Protein AF-A0A7V4IE85-F1 (afdb_monomer)

Mean predicted aligned error: 21.9 Å

Solvent-accessible surface area (backbone atoms only — not comparable to full-atom values): 10083 Å² total; per-residue (Å²): 145,79,90,75,78,75,73,77,59,69,63,62,55,51,50,54,53,49,53,52,51,50,54,53,49,52,55,5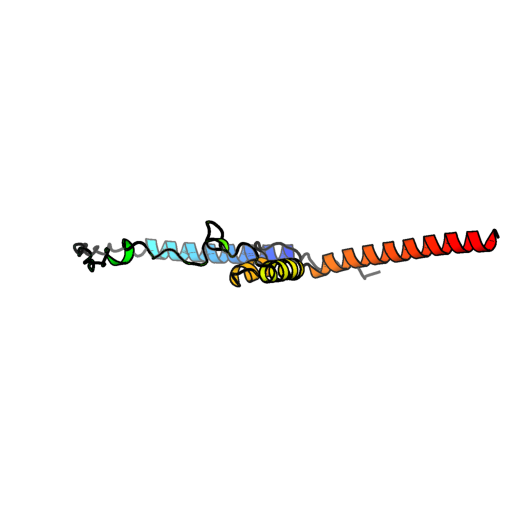0,50,54,53,51,50,54,53,54,74,75,60,74,78,90,77,86,80,82,80,87,79,84,85,79,78,86,86,81,81,90,73,80,61,67,75,72,67,54,78,76,77,84,62,94,58,58,92,49,36,44,101,85,70,46,59,73,80,50,63,70,57,52,54,47,53,55,51,42,66,76,67,49,87,79,69,94,42,72,66,60,50,48,40,62,73,67,44,78,65,96,80,74,74,71,66,71,58,60,55,48,52,54,48,51,52,50,51,50,52,54,54,51,52,49,53,52,51,50,50,52,49,51,51,51,66,70,75,105

Sequence (156 aa):
MAWFKKKADPIAERARALDAEIAALESRIRRYETQLETGHPALPRPAPRPPVAPVFEPVDTDRILATPAPDKNAGHFNEFGDRKYDLPALLRRGRDLLRGPTSSNPKLVSYLAAGGIQGMEPLRRERRIARNRFLALVVLLFLALLGLLAVFLRGH

Radius of gyration: 35.23 Å; Cα contacts (8 Å, |Δi|>4): 15; chains: 1; bounding box: 60×70×96 Å

pLDDT: mean 74.25, std 15.1, range [42.5, 97.69]

Secondary structure (DSSP, 8-state):
-----PPP-HHHHHHHHHHHHHHHHHHHHHHHHHHHHT--PPPPPPPPPPPPPPPPPPP--HHHHSPPP--TTGGGB-TTS-BS--HHHHHHHHHHHHH----S-HHHHHHHHS-SSTT---THHHHHHHHHHHHHHHHHHHHHHHHHHHHHHHH-

Structure (mmCIF, N/CA/C/O backbone):
data_AF-A0A7V4IE85-F1
#
_entry.id   AF-A0A7V4IE85-F1
#
loop_
_atom_site.group_PDB
_atom_site.id
_atom_site.type_symbol
_atom_site.label_atom_id
_atom_site.label_alt_id
_atom_site.label_comp_id
_atom_site.label_asym_id
_atom_site.label_entity_id
_atom_site.label_seq_id
_atom_site.pdbx_PDB_ins_code
_atom_site.Cartn_x
_atom_site.Cartn_y
_atom_site.Cartn_z
_atom_site.occupancy
_atom_site.B_iso_or_equiv
_atom_site.auth_seq_id
_atom_site.auth_comp_id
_atom_site.auth_asym_id
_atom_site.auth_atom_id
_atom_site.pdbx_PDB_model_num
ATOM 1 N N . MET A 1 1 ? 18.995 29.761 -14.790 1.00 42.50 1 MET A N 1
ATOM 2 C CA . MET A 1 1 ? 19.443 28.798 -13.755 1.00 42.50 1 MET A CA 1
ATOM 3 C C . MET A 1 1 ? 18.680 29.030 -12.443 1.00 42.50 1 MET A C 1
ATOM 5 O O . MET A 1 1 ? 19.245 29.551 -11.496 1.00 42.50 1 MET A O 1
ATOM 9 N N . ALA A 1 2 ? 17.383 28.710 -12.373 1.00 53.56 2 ALA A N 1
ATOM 10 C CA . ALA A 1 2 ? 16.596 28.900 -11.139 1.00 53.56 2 ALA A CA 1
ATOM 11 C C . ALA A 1 2 ? 15.447 27.883 -10.993 1.00 53.56 2 ALA A C 1
ATOM 13 O O . ALA A 1 2 ? 14.419 28.183 -10.396 1.00 53.56 2 ALA A O 1
ATOM 14 N N . TRP A 1 3 ? 15.601 26.672 -11.543 1.00 57.53 3 TRP A N 1
ATOM 15 C CA . TRP A 1 3 ? 14.516 25.681 -11.578 1.00 57.53 3 TRP A CA 1
ATOM 16 C C . TRP A 1 3 ? 14.511 24.682 -10.405 1.00 57.53 3 TRP A C 1
ATOM 18 O O . TRP A 1 3 ? 13.661 23.801 -10.355 1.00 57.53 3 TRP A O 1
ATOM 28 N N . PHE A 1 4 ? 15.427 24.828 -9.439 1.00 57.97 4 PHE A N 1
ATOM 29 C CA . PHE A 1 4 ? 15.631 23.872 -8.339 1.00 57.97 4 PHE A CA 1
ATOM 30 C C . PHE A 1 4 ? 15.609 24.518 -6.945 1.00 57.97 4 PHE A C 1
ATOM 32 O O . PHE A 1 4 ? 16.434 24.203 -6.090 1.00 57.97 4 PHE A O 1
ATOM 39 N N . LYS A 1 5 ? 14.644 25.398 -6.655 1.00 58.31 5 LYS A N 1
ATOM 40 C CA . LYS A 1 5 ? 14.321 25.677 -5.247 1.00 58.31 5 LYS A CA 1
ATOM 41 C C . LYS A 1 5 ? 13.502 24.496 -4.716 1.00 58.31 5 LYS A C 1
ATOM 43 O O . LYS A 1 5 ? 12.307 24.399 -4.988 1.00 58.31 5 LYS A O 1
ATOM 48 N N . LYS A 1 6 ? 14.164 23.555 -4.026 1.00 58.00 6 LYS A N 1
ATOM 49 C CA . LYS A 1 6 ? 13.493 22.506 -3.241 1.00 58.00 6 LYS A CA 1
ATOM 50 C C . LYS A 1 6 ? 12.482 23.196 -2.321 1.00 58.00 6 LYS A C 1
ATOM 52 O O . LYS A 1 6 ? 12.848 24.108 -1.584 1.00 58.00 6 LYS A O 1
ATOM 57 N N . LYS A 1 7 ? 11.211 22.801 -2.411 1.00 60.44 7 LYS A N 1
ATOM 58 C CA . LYS A 1 7 ? 10.190 23.205 -1.437 1.00 60.44 7 LYS A CA 1
ATOM 59 C C . LYS A 1 7 ? 10.695 22.767 -0.058 1.00 60.44 7 LYS A C 1
ATOM 61 O O . LYS A 1 7 ? 11.219 21.659 0.032 1.00 60.44 7 LYS A O 1
ATOM 66 N N . ALA A 1 8 ? 10.605 23.641 0.947 1.00 64.31 8 ALA A N 1
ATOM 67 C CA . ALA A 1 8 ? 10.997 23.322 2.319 1.00 64.31 8 ALA A CA 1
ATOM 68 C C . ALA A 1 8 ? 10.381 21.977 2.728 1.00 64.31 8 ALA A C 1
ATOM 70 O O . ALA A 1 8 ? 9.231 21.706 2.373 1.00 64.31 8 ALA A O 1
ATOM 71 N N . ASP A 1 9 ? 11.167 21.120 3.383 1.00 72.44 9 ASP A N 1
ATOM 72 C CA . ASP A 1 9 ? 10.768 19.739 3.638 1.00 72.44 9 ASP A CA 1
ATOM 73 C C . ASP A 1 9 ? 9.452 19.717 4.438 1.00 72.44 9 ASP A C 1
ATOM 75 O O . ASP A 1 9 ? 9.430 20.151 5.593 1.00 72.44 9 ASP A O 1
ATOM 79 N N . PRO A 1 10 ? 8.343 19.209 3.864 1.00 78.25 10 PRO A N 1
ATOM 80 C CA . PRO A 1 10 ? 7.016 19.286 4.486 1.00 78.25 10 PRO A CA 1
ATOM 81 C C . PRO A 1 10 ? 6.943 18.510 5.812 1.00 78.25 10 PRO A C 1
ATOM 83 O O . PRO A 1 10 ? 6.076 18.758 6.646 1.00 78.25 10 PRO A O 1
ATOM 86 N N . ILE A 1 11 ? 7.880 17.582 6.023 1.00 76.00 11 ILE A N 1
ATOM 87 C CA . ILE A 1 11 ? 8.042 16.821 7.264 1.00 76.00 11 ILE A CA 1
ATOM 88 C C . ILE A 1 11 ? 8.553 17.726 8.390 1.00 76.00 11 ILE A C 1
ATOM 90 O O . ILE A 1 11 ? 8.039 17.659 9.502 1.00 76.00 11 ILE A O 1
ATOM 94 N N . ALA A 1 12 ? 9.523 18.599 8.104 1.00 80.81 12 ALA A N 1
ATOM 95 C CA . ALA A 1 12 ? 10.089 19.500 9.102 1.00 80.81 12 ALA A CA 1
ATOM 96 C C . ALA A 1 12 ? 9.062 20.545 9.564 1.00 80.81 12 ALA A C 1
ATOM 98 O O . ALA A 1 12 ? 9.004 20.882 10.743 1.00 80.81 12 ALA A O 1
ATOM 99 N N . GLU A 1 13 ? 8.215 21.028 8.652 1.00 81.25 13 GLU A N 1
ATOM 100 C CA . GLU A 1 13 ? 7.111 21.932 8.986 1.00 81.25 13 GLU A CA 1
ATOM 101 C C . GLU A 1 13 ? 6.050 21.236 9.852 1.00 81.25 13 GLU A C 1
ATOM 103 O O . GLU A 1 13 ? 5.608 21.790 10.859 1.00 81.25 13 GLU A O 1
ATOM 108 N N . ARG A 1 14 ? 5.697 19.985 9.523 1.00 81.50 14 ARG A N 1
ATOM 109 C CA . ARG A 1 14 ? 4.746 19.202 10.320 1.00 81.50 14 ARG A CA 1
ATOM 110 C C . ARG A 1 14 ? 5.286 18.848 11.706 1.00 81.50 14 ARG A C 1
ATOM 112 O O . ARG A 1 14 ? 4.512 18.886 12.656 1.00 81.50 14 ARG A O 1
ATOM 119 N N . ALA A 1 15 ? 6.577 18.537 11.823 1.00 90.56 15 ALA A N 1
ATOM 120 C CA . ALA A 1 15 ? 7.227 18.297 13.110 1.00 90.56 15 ALA A CA 1
ATOM 121 C C . ALA A 1 15 ? 7.110 19.533 14.015 1.00 90.56 15 ALA A C 1
ATOM 123 O O . ALA A 1 15 ? 6.586 19.435 15.117 1.00 90.56 15 ALA A O 1
ATOM 124 N N . ARG A 1 16 ? 7.439 20.720 13.486 1.00 88.62 16 ARG A N 1
ATOM 125 C CA . ARG A 1 16 ? 7.297 21.989 14.221 1.00 88.62 16 ARG A CA 1
ATOM 126 C C . ARG A 1 16 ? 5.861 22.276 14.657 1.00 88.62 16 ARG A C 1
ATOM 128 O O . ARG A 1 16 ? 5.648 22.796 15.747 1.00 88.62 16 ARG A O 1
ATOM 135 N N . ALA A 1 17 ? 4.879 21.962 13.812 1.00 91.94 17 ALA A N 1
ATOM 136 C CA . ALA A 1 17 ? 3.469 22.136 14.156 1.00 91.94 17 ALA A CA 1
ATOM 137 C C . ALA A 1 17 ? 3.040 21.216 15.314 1.00 91.94 17 ALA A C 1
ATOM 139 O O . ALA A 1 17 ? 2.321 21.657 16.206 1.00 91.94 17 ALA A O 1
ATOM 140 N N . LEU A 1 18 ? 3.507 19.964 15.316 1.00 93.88 18 LEU A N 1
ATOM 141 C CA . LEU A 1 18 ? 3.229 19.006 16.389 1.00 93.88 18 LEU A CA 1
ATOM 142 C C . LEU A 1 18 ? 3.913 19.404 17.699 1.00 93.88 18 LEU A C 1
ATOM 144 O O . LEU A 1 18 ? 3.278 19.346 18.746 1.00 93.88 18 LEU A O 1
ATOM 148 N N . ASP A 1 19 ? 5.158 19.877 17.647 1.00 94.75 19 ASP A N 1
ATOM 149 C CA . ASP A 1 19 ? 5.868 20.365 18.835 1.00 94.7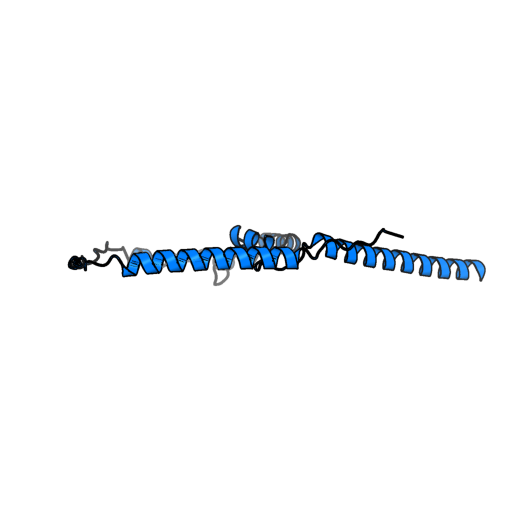5 19 ASP A CA 1
ATOM 150 C C . ASP A 1 19 ? 5.132 21.553 19.482 1.00 94.75 19 ASP A C 1
ATOM 152 O O . ASP A 1 19 ? 5.005 21.630 20.705 1.00 94.75 19 ASP A O 1
ATOM 156 N N . ALA A 1 20 ? 4.577 22.456 18.665 1.00 95.56 20 ALA A N 1
ATOM 157 C CA . ALA A 1 20 ? 3.756 23.563 19.151 1.00 95.56 20 ALA A CA 1
ATOM 158 C C . ALA A 1 20 ? 2.442 23.084 19.798 1.00 95.56 20 ALA A C 1
ATOM 160 O O . ALA A 1 20 ? 2.011 23.644 20.809 1.00 95.56 20 ALA A O 1
ATOM 161 N N . GLU A 1 21 ? 1.813 22.046 19.243 1.00 94.81 21 GLU A N 1
ATOM 162 C CA . GLU A 1 21 ? 0.597 21.443 19.799 1.00 94.81 21 GLU A CA 1
ATOM 163 C C . GLU A 1 21 ? 0.873 20.735 21.134 1.00 94.81 21 GLU A C 1
ATOM 165 O O . GLU A 1 21 ? 0.118 20.916 22.091 1.00 94.81 21 GLU A O 1
ATOM 170 N N . ILE A 1 22 ? 1.991 20.008 21.235 1.00 96.69 22 ILE A N 1
ATOM 171 C CA . ILE A 1 22 ? 2.451 19.379 22.480 1.00 96.69 22 ILE A CA 1
ATOM 172 C C . ILE A 1 22 ? 2.665 20.446 23.557 1.00 96.69 22 ILE A C 1
ATOM 174 O O . ILE A 1 22 ? 2.091 20.341 24.640 1.00 96.69 22 ILE A O 1
ATOM 178 N N . ALA A 1 23 ? 3.399 21.517 23.247 1.00 97.00 23 ALA A N 1
ATOM 179 C CA . ALA A 1 23 ? 3.644 22.602 24.197 1.00 97.00 23 ALA A CA 1
ATOM 180 C C . ALA A 1 23 ? 2.339 23.278 24.665 1.00 97.00 23 ALA A C 1
ATOM 182 O O . ALA A 1 23 ? 2.171 23.601 25.847 1.00 97.00 23 ALA A O 1
ATOM 183 N N . ALA A 1 24 ? 1.376 23.462 23.756 1.00 96.88 24 ALA A N 1
ATOM 184 C CA . ALA A 1 24 ? 0.065 24.000 24.098 1.00 96.88 24 ALA A CA 1
ATOM 185 C C . ALA A 1 24 ? -0.708 23.063 25.044 1.00 96.88 24 ALA A C 1
ATOM 187 O O . ALA A 1 24 ? -1.277 23.528 26.037 1.00 96.88 24 ALA A O 1
ATOM 188 N N . LEU A 1 25 ? -0.700 21.753 24.780 1.00 97.31 25 LEU A N 1
ATOM 189 C CA . LEU A 1 25 ? -1.347 20.752 25.631 1.00 97.31 25 LEU A CA 1
ATOM 190 C C . LEU A 1 25 ? -0.701 20.669 27.016 1.00 97.31 25 LEU A C 1
ATOM 192 O O . LEU A 1 25 ? -1.420 20.680 28.014 1.00 97.31 25 LEU A O 1
ATOM 196 N N . GLU A 1 26 ? 0.628 20.681 27.100 1.00 97.00 26 GLU A N 1
ATOM 197 C CA . GLU A 1 26 ? 1.353 20.698 28.374 1.00 97.00 26 GLU A CA 1
ATOM 198 C C . GLU A 1 26 ? 0.994 21.924 29.217 1.00 97.00 26 GLU A C 1
ATOM 200 O O . GLU A 1 26 ? 0.725 21.809 30.415 1.00 97.00 26 GLU A O 1
ATOM 205 N N . SER A 1 27 ? 0.904 23.104 28.592 1.00 96.00 27 SER A N 1
ATOM 206 C CA . SER A 1 27 ? 0.485 24.321 29.294 1.00 96.00 27 SER A CA 1
ATOM 207 C C . SER A 1 27 ? -0.938 24.207 29.853 1.00 96.00 27 SER A C 1
ATOM 209 O O . SER A 1 27 ? -1.238 24.720 30.933 1.00 96.00 27 SER A O 1
ATOM 211 N N . ARG A 1 28 ? -1.821 23.502 29.137 1.00 95.50 28 ARG A N 1
ATOM 212 C CA . ARG A 1 28 ? -3.211 23.292 29.538 1.00 95.50 28 ARG A CA 1
ATOM 213 C C . ARG A 1 28 ? -3.315 22.299 30.692 1.00 95.50 28 ARG A C 1
ATOM 215 O O . ARG A 1 28 ? -4.077 22.550 31.620 1.00 95.50 28 ARG A O 1
ATOM 222 N N . ILE A 1 29 ? -2.524 21.227 30.659 1.00 95.88 29 ILE A N 1
ATOM 223 C CA . ILE A 1 29 ? -2.425 20.254 31.754 1.00 95.88 29 ILE A CA 1
ATOM 224 C C . ILE A 1 29 ? -1.975 20.957 33.032 1.00 95.88 29 ILE A C 1
ATOM 226 O O . ILE A 1 29 ? -2.672 20.861 34.036 1.00 95.88 29 ILE A O 1
ATOM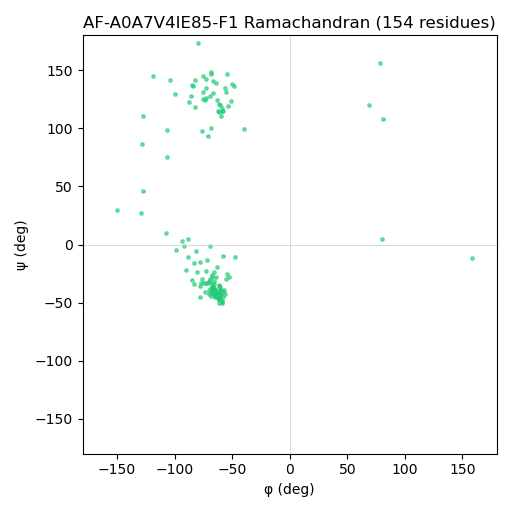 230 N N . ARG A 1 30 ? -0.902 21.758 32.974 1.00 94.75 30 ARG A N 1
ATOM 231 C CA . ARG A 1 30 ? -0.415 22.512 34.143 1.00 94.75 30 ARG A CA 1
ATOM 232 C C . ARG A 1 30 ? -1.482 23.430 34.738 1.00 94.75 30 ARG A C 1
ATOM 234 O O . ARG A 1 30 ? -1.601 23.534 35.953 1.00 94.75 30 ARG A O 1
ATOM 241 N N . ARG A 1 31 ? -2.297 24.075 33.896 1.00 92.56 31 ARG A N 1
ATOM 242 C CA . ARG A 1 31 ? -3.425 24.895 34.370 1.00 92.56 31 ARG A CA 1
ATOM 243 C C . ARG A 1 31 ? -4.478 24.053 35.091 1.00 92.56 31 ARG A C 1
ATOM 245 O O . ARG A 1 31 ? -4.957 24.465 36.142 1.00 92.56 31 ARG A O 1
ATOM 252 N N . TYR A 1 32 ? -4.831 22.885 34.559 1.00 92.50 32 TYR A N 1
ATOM 253 C CA . TYR A 1 32 ? -5.786 21.995 35.224 1.00 92.50 32 TYR A CA 1
ATOM 254 C C . TYR A 1 32 ? -5.234 21.432 36.534 1.00 92.50 32 TYR A C 1
ATOM 256 O O . TYR A 1 32 ? -5.966 21.360 37.513 1.00 92.50 32 TYR A O 1
ATOM 264 N N . GLU A 1 33 ? -3.946 21.111 36.581 1.00 90.44 33 GLU A N 1
ATOM 265 C CA . GLU A 1 33 ? -3.264 20.661 37.793 1.00 90.44 33 GLU A CA 1
ATOM 266 C C . GLU A 1 33 ? -3.308 21.739 38.885 1.00 90.44 33 GLU A C 1
ATOM 268 O O . GLU A 1 33 ? -3.792 21.475 39.982 1.00 90.44 33 GLU A O 1
ATOM 273 N N . THR A 1 34 ? -2.982 22.994 38.551 1.00 87.50 34 THR A N 1
ATOM 274 C CA . THR A 1 34 ? -3.108 24.116 39.503 1.00 87.50 34 THR A CA 1
ATOM 275 C C . THR A 1 34 ? -4.549 24.320 39.985 1.00 87.50 34 THR A C 1
ATOM 277 O O . THR A 1 34 ? -4.780 24.614 41.154 1.00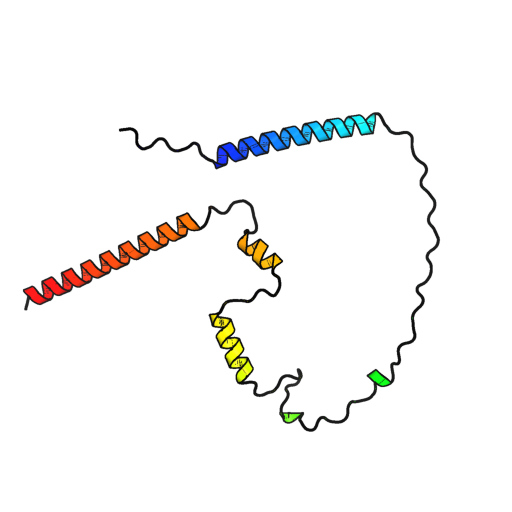 87.50 34 THR A O 1
ATOM 280 N N . GLN A 1 35 ? -5.550 24.115 39.120 1.00 82.19 35 GLN A N 1
ATOM 281 C CA . GLN A 1 35 ? -6.963 24.209 39.509 1.00 82.19 35 GLN A CA 1
ATOM 282 C C . GLN A 1 35 ? -7.378 23.082 40.462 1.00 82.19 35 GLN A C 1
ATOM 284 O O . GLN A 1 35 ? -8.153 23.323 41.385 1.00 82.19 35 GLN A O 1
ATOM 289 N N . LEU A 1 36 ? -6.851 21.872 40.263 1.00 81.31 36 LEU A N 1
ATOM 290 C CA . LEU A 1 36 ? -7.098 20.727 41.137 1.00 81.31 36 LEU A CA 1
ATOM 291 C C . LEU A 1 36 ? -6.423 20.901 42.503 1.00 81.31 36 LEU A C 1
ATOM 293 O O . LEU A 1 36 ? -7.040 20.594 43.523 1.00 81.31 36 LEU A O 1
ATOM 297 N N . GLU A 1 37 ? -5.206 21.444 42.546 1.00 74.50 37 GLU A N 1
ATOM 298 C CA . GLU A 1 37 ? -4.505 21.729 43.806 1.00 74.50 37 GLU A CA 1
ATOM 299 C C . GLU A 1 37 ? -5.209 22.811 44.636 1.00 74.50 37 GLU A C 1
ATOM 301 O O . GLU A 1 37 ? -5.263 22.717 45.860 1.00 74.50 37 GLU A O 1
ATOM 306 N N . THR A 1 38 ? -5.830 23.800 43.985 1.00 68.31 38 THR A N 1
ATOM 307 C CA . THR A 1 38 ? -6.540 24.884 44.688 1.00 68.31 38 THR A CA 1
ATOM 308 C C . THR A 1 38 ? -7.961 24.485 45.144 1.00 68.31 38 THR A C 1
ATOM 310 O O . THR A 1 38 ? -8.628 25.265 45.820 1.00 68.31 38 THR A O 1
ATOM 313 N N . GLY A 1 39 ? -8.458 23.294 44.774 1.00 60.00 39 GLY A N 1
ATOM 314 C CA . GLY A 1 39 ? -9.897 22.990 44.736 1.00 60.00 39 GLY A CA 1
ATOM 315 C C . GLY A 1 39 ? -10.394 21.725 45.448 1.00 60.00 39 GLY A C 1
ATOM 316 O O . GLY A 1 39 ? -11.424 21.201 45.031 1.00 60.00 39 GLY A O 1
ATOM 317 N N . HIS A 1 40 ? -9.737 21.218 46.498 1.00 54.69 40 HIS A N 1
ATOM 318 C CA . HIS A 1 40 ? -10.237 20.047 47.247 1.00 54.69 40 HIS A CA 1
ATOM 319 C C . HIS A 1 40 ? -10.810 20.387 48.640 1.00 54.69 40 HIS A C 1
ATOM 321 O O . HIS A 1 40 ? -10.067 20.410 49.620 1.00 54.69 40 HIS A O 1
ATOM 327 N N . PRO A 1 41 ? -12.142 20.507 48.801 1.00 54.75 41 PRO A N 1
ATOM 328 C CA . PRO A 1 41 ? -12.833 19.972 49.964 1.00 54.75 41 PRO A CA 1
ATOM 329 C C . PRO A 1 41 ? -13.166 18.492 49.698 1.00 54.75 41 PRO A C 1
ATOM 331 O O . PRO A 1 41 ? -13.737 18.140 48.666 1.00 54.75 41 PRO A O 1
ATOM 334 N N . ALA A 1 42 ? -12.789 17.599 50.613 1.00 55.69 42 ALA A N 1
ATOM 335 C CA . ALA A 1 42 ? -13.074 16.169 50.513 1.00 55.69 42 ALA A CA 1
ATOM 336 C C . ALA A 1 42 ? -14.594 15.906 50.429 1.00 55.69 42 ALA A C 1
ATOM 338 O O . ALA A 1 42 ? -15.332 16.211 51.365 1.00 55.69 42 ALA A O 1
ATOM 339 N N . LEU A 1 43 ? -15.069 15.325 49.321 1.00 61.47 43 LEU A N 1
ATOM 340 C CA . LEU A 1 43 ? -16.465 14.894 49.176 1.00 61.47 43 LEU A CA 1
ATOM 341 C C . LEU A 1 43 ? -16.668 13.487 49.778 1.00 61.47 43 LEU A C 1
ATOM 343 O O . LEU A 1 43 ? -15.844 12.598 49.541 1.00 61.47 43 LEU A O 1
ATOM 347 N N . PRO A 1 44 ? -17.764 13.241 50.522 1.00 57.53 44 PRO A N 1
ATOM 348 C CA . PRO A 1 44 ? -18.045 11.941 51.122 1.00 57.53 44 PRO A CA 1
ATOM 349 C C . PRO A 1 44 ? -18.533 10.927 50.074 1.00 57.53 44 PRO A C 1
ATOM 351 O O . PRO A 1 44 ? -19.439 11.188 49.282 1.00 57.53 44 PRO A O 1
ATOM 354 N N . ARG A 1 45 ? -17.927 9.737 50.089 1.00 63.16 45 ARG A N 1
ATOM 355 C CA . ARG A 1 45 ? -18.232 8.596 49.215 1.00 63.16 45 ARG A CA 1
ATOM 356 C C . ARG A 1 45 ? -19.573 7.948 49.617 1.00 63.16 45 ARG A C 1
ATOM 358 O O . ARG A 1 45 ? -19.704 7.559 50.776 1.00 63.16 45 ARG A O 1
ATOM 365 N N . PRO A 1 46 ? -20.553 7.776 48.709 1.00 61.66 46 PRO A N 1
ATOM 366 C CA . PRO A 1 46 ? -21.792 7.069 49.032 1.00 61.66 46 PRO A CA 1
ATOM 367 C C . PRO A 1 46 ? -21.559 5.552 49.164 1.00 61.66 46 PRO A C 1
ATOM 369 O O . PRO A 1 46 ? -20.763 4.963 48.430 1.00 61.66 46 PRO A O 1
ATOM 372 N N . ALA A 1 47 ? -22.250 4.931 50.126 1.00 66.94 47 ALA A N 1
ATOM 373 C CA . ALA A 1 47 ? -22.109 3.523 50.500 1.00 66.94 47 ALA A CA 1
ATOM 374 C C . ALA A 1 47 ? -22.615 2.541 49.410 1.00 66.94 47 ALA A C 1
ATOM 376 O O . ALA A 1 47 ? -23.563 2.860 48.685 1.00 66.94 47 ALA A O 1
ATOM 377 N N . PRO A 1 48 ? -22.015 1.339 49.288 1.00 61.66 48 PRO A N 1
ATOM 378 C CA . PRO A 1 48 ? -22.372 0.346 48.271 1.00 61.66 48 PRO A CA 1
ATOM 379 C C . PRO A 1 48 ? -23.725 -0.332 48.560 1.00 61.66 48 PRO A C 1
ATOM 381 O O . PRO A 1 48 ? -23.989 -0.757 49.683 1.00 61.66 48 PRO A O 1
ATOM 384 N N . ARG A 1 49 ? -24.581 -0.462 47.535 1.00 66.31 49 ARG A N 1
ATOM 385 C CA . ARG A 1 49 ? -25.829 -1.252 47.597 1.00 66.31 49 ARG A CA 1
ATOM 386 C C . ARG A 1 49 ? -25.518 -2.760 47.536 1.00 66.31 49 ARG A C 1
ATOM 388 O O . ARG A 1 49 ? -24.590 -3.135 46.818 1.00 66.31 49 ARG A O 1
ATOM 395 N N . PRO A 1 50 ? -26.280 -3.623 48.237 1.00 72.44 50 PRO A N 1
ATOM 396 C CA . PRO A 1 50 ? -26.062 -5.069 48.222 1.00 72.44 50 PRO A CA 1
ATOM 397 C C . PRO A 1 50 ? -26.391 -5.697 46.849 1.00 72.44 50 PRO A C 1
ATOM 399 O O . PRO A 1 50 ? -27.296 -5.214 46.161 1.00 72.44 50 PRO A O 1
ATOM 402 N N . PRO A 1 51 ? -25.674 -6.760 46.437 1.00 68.56 51 PRO A N 1
ATOM 403 C CA . PRO A 1 51 ? -25.855 -7.405 45.139 1.00 68.56 51 PRO A CA 1
ATOM 404 C C . PRO A 1 51 ? -27.146 -8.236 45.100 1.00 68.56 51 PRO A C 1
ATOM 406 O O . PRO A 1 51 ? -27.353 -9.127 45.921 1.00 68.56 51 PRO A O 1
ATOM 409 N N . VAL A 1 52 ? -28.009 -7.956 44.123 1.00 73.38 52 VAL A N 1
ATOM 410 C CA . VAL A 1 52 ? -29.179 -8.786 43.802 1.00 73.38 52 VAL A CA 1
ATOM 411 C C . VAL A 1 52 ? -28.686 -10.033 43.065 1.00 73.38 52 VAL A C 1
ATOM 413 O O . VAL A 1 52 ? -27.971 -9.916 42.070 1.00 73.38 52 VAL A O 1
ATOM 416 N N . ALA A 1 53 ? -29.031 -11.222 43.563 1.00 72.62 53 ALA A N 1
ATOM 417 C CA . ALA A 1 53 ? -28.660 -12.481 42.923 1.00 72.62 53 ALA A CA 1
ATOM 418 C C . ALA A 1 53 ? -29.379 -12.641 41.565 1.00 72.62 53 ALA A C 1
ATOM 420 O O . ALA A 1 53 ? -30.557 -12.285 41.458 1.00 72.62 53 ALA A O 1
ATOM 421 N N . PRO A 1 54 ? -28.703 -13.165 40.527 1.00 71.50 54 PRO A N 1
ATOM 422 C CA . PRO A 1 54 ? -29.317 -13.389 39.224 1.00 71.50 54 PRO A CA 1
ATOM 423 C C . PRO A 1 54 ? -30.395 -14.479 39.305 1.00 71.50 54 PRO A C 1
ATOM 425 O O . PRO A 1 54 ? -30.162 -15.565 39.833 1.00 71.50 54 PRO A O 1
ATOM 428 N N . VAL A 1 55 ? -31.575 -14.176 38.761 1.00 76.38 55 VAL A N 1
ATOM 429 C CA . VAL A 1 55 ? -32.675 -15.128 38.558 1.00 76.38 55 VAL A CA 1
ATOM 430 C C . VAL A 1 55 ? -32.466 -15.794 37.198 1.00 76.38 55 VAL A C 1
ATOM 432 O O . VAL A 1 55 ? -32.371 -15.091 36.193 1.00 76.38 55 VAL A O 1
ATOM 435 N N . PHE A 1 56 ? -32.378 -17.124 37.159 1.00 75.00 56 PHE A N 1
ATOM 436 C CA . PHE A 1 56 ? -32.267 -17.887 35.912 1.00 75.00 56 PHE A CA 1
ATOM 437 C C . PHE A 1 56 ? -33.599 -18.552 35.552 1.00 75.00 56 PHE A C 1
ATOM 439 O O . PHE A 1 56 ? -34.307 -19.053 36.425 1.00 75.00 56 PHE A O 1
ATOM 446 N N . GLU A 1 57 ? -33.916 -18.559 34.259 1.00 78.94 57 GLU A N 1
ATOM 447 C CA . GLU A 1 57 ? -35.060 -19.259 33.673 1.00 78.94 57 GLU A CA 1
ATOM 448 C C . GLU A 1 57 ? -34.691 -20.734 33.403 1.00 78.94 57 GLU A C 1
ATOM 450 O O . GLU A 1 57 ? -33.581 -20.998 32.924 1.00 78.94 57 GLU A O 1
ATOM 455 N N . PRO A 1 58 ? -35.562 -21.709 33.724 1.00 74.69 58 PRO A N 1
ATOM 456 C CA . PRO A 1 58 ? -35.290 -23.121 33.465 1.00 74.69 58 PRO A CA 1
ATOM 457 C C . PRO A 1 58 ? -35.311 -23.418 31.956 1.00 74.69 58 PRO A C 1
ATOM 459 O O . PRO A 1 58 ? -36.266 -23.085 31.261 1.00 74.69 58 PRO A O 1
ATOM 462 N N . VAL A 1 59 ? -34.252 -24.058 31.450 1.00 73.56 59 VAL A N 1
ATOM 463 C CA . VAL A 1 59 ? -34.109 -24.460 30.039 1.00 73.56 59 VAL A CA 1
ATOM 464 C C . VAL A 1 59 ? -34.455 -25.943 29.889 1.00 73.56 59 VAL A C 1
ATOM 466 O O . VAL A 1 59 ? -33.889 -26.771 30.599 1.00 73.56 59 VAL A O 1
ATOM 469 N N . ASP A 1 60 ? -35.329 -26.289 28.937 1.00 74.56 60 ASP A N 1
ATOM 470 C CA . ASP A 1 60 ? -35.688 -27.681 28.621 1.00 74.56 60 ASP A CA 1
ATOM 471 C C . ASP A 1 60 ? -34.515 -28.449 27.987 1.00 74.56 60 ASP A C 1
ATOM 473 O O . ASP A 1 60 ? -34.234 -28.356 26.787 1.00 74.56 60 ASP A O 1
ATOM 477 N N . THR A 1 61 ? -33.835 -29.252 28.804 1.00 74.44 61 THR A N 1
ATOM 478 C CA . THR A 1 61 ? -32.703 -30.102 28.406 1.00 74.44 61 THR A CA 1
ATOM 479 C C . THR A 1 61 ? -33.106 -31.313 27.566 1.00 74.44 61 THR A C 1
ATOM 481 O O . THR A 1 61 ? -32.294 -31.814 26.787 1.00 74.44 61 THR A O 1
ATOM 484 N N . ASP A 1 62 ? -34.360 -31.757 27.652 1.00 75.38 62 ASP A N 1
ATOM 485 C CA . ASP A 1 62 ? -34.824 -32.990 27.000 1.00 75.38 62 ASP A CA 1
ATOM 486 C C . ASP A 1 62 ? -34.841 -32.877 25.472 1.00 75.38 62 ASP A C 1
ATOM 488 O O . ASP A 1 62 ? -34.517 -33.826 24.756 1.00 75.38 62 ASP A O 1
ATOM 492 N N . ARG A 1 63 ? -35.120 -31.678 24.950 1.00 67.75 63 ARG A N 1
ATOM 493 C CA . ARG A 1 63 ? -35.063 -31.396 23.509 1.00 67.75 63 ARG A CA 1
ATOM 494 C C . ARG A 1 63 ? -33.637 -31.453 22.954 1.00 67.75 63 ARG A C 1
ATOM 496 O O . ARG A 1 63 ? -33.461 -31.731 21.773 1.00 67.75 63 ARG A O 1
ATOM 503 N N . ILE A 1 64 ? -32.638 -31.167 23.786 1.00 64.69 64 ILE A N 1
ATOM 504 C CA . ILE A 1 64 ? -31.222 -31.144 23.394 1.00 64.69 64 ILE A CA 1
ATOM 505 C C . ILE A 1 64 ? -30.640 -32.564 23.424 1.00 64.69 64 ILE A C 1
ATOM 507 O O . ILE A 1 64 ? -29.801 -32.905 22.595 1.00 64.69 64 ILE A O 1
ATOM 511 N N . LEU A 1 65 ? -31.103 -33.395 24.361 1.00 72.81 65 LEU A N 1
ATOM 512 C CA . LEU A 1 65 ? -30.650 -34.779 24.531 1.00 72.81 65 LEU A CA 1
ATOM 513 C C . LEU A 1 65 ? -31.352 -35.772 23.592 1.00 72.81 65 LEU A C 1
ATOM 515 O O . LEU A 1 65 ? -30.866 -36.890 23.408 1.00 72.81 65 LEU A O 1
ATOM 519 N N . ALA A 1 66 ? -32.474 -35.380 22.982 1.00 74.25 66 ALA A N 1
ATOM 520 C CA . ALA A 1 66 ? -33.146 -36.187 21.975 1.00 74.25 66 ALA A CA 1
ATOM 521 C C . ALA A 1 66 ? -32.211 -36.442 20.779 1.00 74.25 66 ALA A C 1
ATOM 523 O O . ALA A 1 66 ? -31.886 -35.539 20.008 1.00 74.25 66 ALA A O 1
ATOM 524 N N . THR A 1 67 ? -31.778 -37.697 20.626 1.00 61.56 67 THR A N 1
ATOM 525 C CA . THR A 1 67 ? -30.944 -38.140 19.503 1.00 61.56 67 THR A CA 1
ATOM 526 C C . THR A 1 67 ? -31.710 -37.932 18.190 1.00 61.56 67 THR A C 1
ATOM 528 O O . THR A 1 67 ? -32.798 -38.497 18.037 1.00 61.56 67 THR A O 1
ATOM 531 N N . PRO A 1 68 ? -31.191 -37.135 17.238 1.00 61.97 68 PRO A N 1
ATOM 532 C CA . PRO A 1 68 ? -31.846 -36.951 15.953 1.00 61.97 68 PRO A CA 1
ATOM 533 C C . PRO A 1 68 ? -31.873 -38.278 15.184 1.00 61.97 68 PRO A C 1
ATOM 535 O O . PRO A 1 68 ? -30.908 -39.044 15.197 1.00 61.97 68 PRO A O 1
ATOM 538 N N . ALA A 1 69 ? -33.002 -38.565 14.532 1.00 61.59 69 ALA A N 1
ATOM 539 C CA . ALA A 1 69 ? -33.169 -39.743 13.684 1.00 61.59 69 ALA A CA 1
ATOM 540 C C . ALA A 1 69 ? -32.060 -39.808 12.611 1.00 61.59 69 ALA A C 1
ATOM 542 O O . ALA A 1 69 ? -31.626 -38.757 12.136 1.00 61.59 69 ALA A O 1
ATOM 543 N N . PRO A 1 70 ? -31.599 -41.006 12.199 1.00 59.25 70 PRO A N 1
ATOM 544 C CA . PRO A 1 70 ? -30.519 -41.122 11.228 1.00 59.25 70 PRO A CA 1
ATOM 545 C C . PRO A 1 70 ? -30.927 -40.486 9.895 1.00 59.25 70 PRO A C 1
ATOM 547 O O . PRO A 1 70 ? -31.832 -40.962 9.201 1.00 59.25 70 PRO A O 1
ATOM 550 N N . ASP A 1 71 ? -30.240 -39.401 9.542 1.00 60.44 71 ASP A N 1
ATOM 551 C CA . ASP A 1 71 ? -30.416 -38.706 8.277 1.00 60.44 71 ASP A CA 1
ATOM 552 C C . ASP A 1 71 ? -30.085 -39.651 7.118 1.00 60.44 71 ASP A C 1
ATOM 554 O O . ASP A 1 71 ? -28.955 -40.116 6.952 1.00 60.44 71 ASP A O 1
ATOM 558 N N . LYS A 1 72 ? -31.073 -39.889 6.247 1.00 60.75 72 LYS A N 1
ATOM 559 C CA . LYS A 1 72 ? -30.960 -40.737 5.042 1.00 60.75 72 LYS A CA 1
ATOM 560 C C . LYS A 1 72 ? -29.860 -40.291 4.063 1.00 60.75 72 LYS A C 1
ATOM 562 O O . LYS A 1 72 ? -29.539 -41.019 3.131 1.00 60.75 72 LYS A O 1
ATOM 567 N N . ASN A 1 73 ? -29.271 -39.116 4.283 1.00 58.84 73 ASN A N 1
ATOM 568 C CA . ASN A 1 73 ? -28.259 -38.501 3.431 1.00 58.84 73 ASN A CA 1
ATOM 569 C C . ASN A 1 73 ? -26.846 -38.520 4.043 1.00 58.84 73 ASN A C 1
ATOM 571 O O . ASN A 1 73 ? -25.955 -37.880 3.487 1.00 58.84 73 ASN A O 1
ATOM 575 N N . ALA A 1 74 ? -26.617 -39.242 5.148 1.00 62.62 74 ALA A N 1
ATOM 576 C CA . ALA A 1 74 ? -25.341 -39.264 5.876 1.00 62.62 74 ALA A CA 1
ATOM 577 C C . ALA A 1 74 ? -24.108 -39.579 4.999 1.00 62.62 74 ALA A C 1
ATOM 579 O O . ALA A 1 74 ? -23.021 -39.082 5.264 1.00 62.62 74 ALA A O 1
ATOM 580 N N . GLY A 1 75 ? -24.265 -40.333 3.903 1.00 65.56 75 GLY A N 1
ATOM 581 C CA . GLY A 1 75 ? -23.166 -40.638 2.973 1.00 65.56 75 GLY A CA 1
ATOM 582 C C . GLY A 1 75 ? -22.700 -39.465 2.094 1.00 65.56 75 GLY A C 1
ATOM 583 O O . GLY A 1 75 ? -21.646 -39.552 1.460 1.00 65.56 75 GLY A O 1
ATOM 584 N N . HIS A 1 76 ? -23.468 -38.374 2.034 1.00 67.25 76 HIS A N 1
ATOM 585 C CA . HIS A 1 76 ? -23.160 -37.194 1.222 1.00 67.25 76 HIS A CA 1
ATOM 586 C C . HIS A 1 76 ? -22.516 -36.059 2.008 1.00 67.25 76 HIS A C 1
ATOM 588 O O . HIS A 1 76 ? -22.122 -35.071 1.390 1.00 67.25 76 HIS A O 1
ATOM 594 N N . PHE A 1 77 ? -22.392 -36.192 3.326 1.00 70.62 77 PHE A N 1
ATOM 595 C CA . PHE A 1 77 ? -21.839 -35.168 4.198 1.00 70.62 77 PHE A CA 1
ATOM 596 C C . PHE A 1 77 ? -20.588 -35.692 4.908 1.00 70.62 77 PHE A C 1
ATOM 598 O O . PHE A 1 77 ? -20.464 -36.882 5.183 1.00 70.62 77 PHE A O 1
A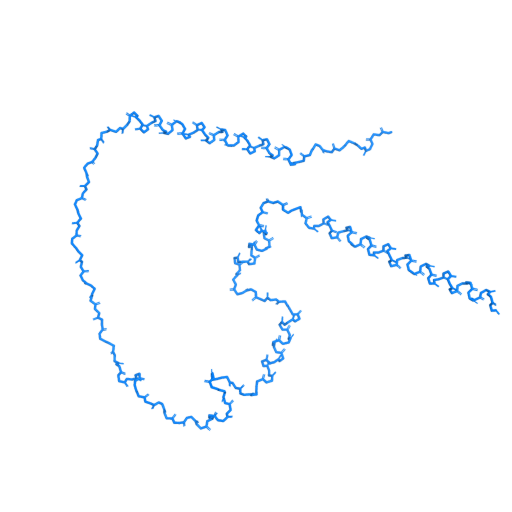TOM 605 N N . ASN A 1 78 ? -19.620 -34.810 5.127 1.00 75.00 78 ASN A N 1
ATOM 606 C CA . ASN A 1 78 ? -18.420 -35.101 5.897 1.00 75.00 78 ASN A CA 1
ATOM 607 C C . ASN A 1 78 ? -18.728 -35.027 7.405 1.00 75.00 78 ASN A C 1
ATOM 609 O O . ASN A 1 78 ? -19.797 -34.560 7.791 1.00 75.00 78 ASN A O 1
ATOM 613 N N . GLU A 1 79 ? -17.775 -35.406 8.260 1.00 72.38 79 GLU A N 1
ATOM 614 C CA . GLU A 1 79 ? -17.909 -35.334 9.731 1.00 72.38 79 GLU A CA 1
ATOM 615 C C . GLU A 1 79 ? -18.279 -33.924 10.243 1.00 72.38 79 GLU A C 1
ATOM 617 O O . GLU A 1 79 ? -18.944 -33.774 11.262 1.00 72.38 79 GLU A O 1
ATOM 622 N N . PHE A 1 80 ? -17.929 -32.884 9.478 1.00 68.69 80 PHE A N 1
ATOM 623 C CA . PHE A 1 80 ? -18.260 -31.482 9.759 1.00 68.69 80 PHE A CA 1
ATOM 624 C C . PHE A 1 80 ? -19.610 -31.007 9.185 1.00 68.69 80 PHE A C 1
ATOM 626 O O . PHE A 1 80 ? -19.916 -29.821 9.259 1.00 68.69 80 PHE A O 1
ATOM 633 N N . GLY A 1 81 ? -20.410 -31.886 8.573 1.00 68.88 81 GLY A N 1
ATOM 634 C CA . GLY A 1 81 ? -21.705 -31.527 7.977 1.00 68.88 81 GLY A CA 1
ATOM 635 C C . GLY A 1 81 ? -21.629 -30.868 6.592 1.00 68.88 81 GLY A C 1
ATOM 636 O O . GLY A 1 81 ? -22.660 -30.491 6.036 1.00 68.88 81 GLY A O 1
ATOM 637 N N . ASP A 1 82 ? -20.437 -30.767 5.997 1.00 71.25 82 ASP A N 1
ATOM 638 C CA . ASP A 1 82 ? -20.239 -30.247 4.639 1.00 71.25 82 ASP A CA 1
ATOM 639 C C . ASP A 1 82 ? -20.501 -31.315 3.574 1.00 71.25 82 ASP A C 1
ATOM 641 O O . ASP A 1 82 ? -20.105 -32.471 3.729 1.00 71.25 82 ASP A O 1
ATOM 645 N N . ARG A 1 83 ? -21.121 -30.937 2.447 1.00 75.94 83 ARG A N 1
ATOM 646 C CA . ARG A 1 83 ? -21.358 -31.869 1.332 1.00 75.94 83 ARG A CA 1
ATOM 647 C C . ARG A 1 83 ? -20.023 -32.358 0.760 1.00 75.94 83 ARG A C 1
ATOM 649 O O . ARG A 1 83 ? -19.216 -31.559 0.295 1.00 75.94 83 ARG A O 1
ATOM 656 N N . LYS A 1 84 ? -19.825 -33.679 0.717 1.00 70.38 84 LYS A N 1
ATOM 657 C CA . LYS A 1 84 ? -18.592 -34.357 0.268 1.00 70.38 84 LYS A CA 1
ATOM 658 C C . LYS A 1 84 ? -18.152 -33.942 -1.143 1.00 70.38 84 LYS A C 1
ATOM 660 O O . LYS A 1 84 ? -16.961 -33.937 -1.438 1.00 70.38 84 LYS A O 1
ATOM 665 N N . TYR A 1 85 ? -19.109 -33.574 -1.997 1.00 72.38 85 TYR A N 1
ATOM 666 C CA . TYR A 1 85 ? -18.867 -33.084 -3.353 1.00 72.38 85 TYR A CA 1
ATOM 667 C C . TYR A 1 85 ? -19.604 -31.760 -3.590 1.00 72.38 85 TYR A C 1
ATOM 669 O O . TYR A 1 85 ? -20.718 -31.743 -4.111 1.00 72.38 85 TYR A O 1
ATOM 677 N N . ASP A 1 86 ? -18.979 -30.640 -3.224 1.00 74.69 86 ASP A N 1
ATOM 678 C CA . ASP A 1 86 ? -19.475 -29.292 -3.530 1.00 74.69 86 ASP A CA 1
ATOM 679 C C . ASP A 1 86 ? -18.628 -28.623 -4.633 1.00 74.69 86 ASP A C 1
ATOM 681 O O . ASP A 1 86 ? -17.776 -27.759 -4.404 1.00 74.69 86 ASP A O 1
ATOM 685 N N . LEU A 1 87 ? -18.845 -29.065 -5.877 1.00 80.75 87 LEU A N 1
ATOM 686 C CA . LEU A 1 87 ? -18.254 -28.457 -7.076 1.00 80.75 87 LEU A CA 1
ATOM 687 C C . LEU A 1 87 ? -18.576 -26.954 -7.226 1.00 80.75 87 LEU A C 1
ATOM 689 O O . LEU A 1 87 ? -17.663 -26.190 -7.559 1.00 80.75 87 LEU A O 1
ATOM 693 N N . PRO A 1 88 ? -19.816 -26.476 -6.985 1.00 80.81 88 PRO A N 1
ATOM 694 C CA . PRO A 1 88 ? -20.084 -25.045 -7.057 1.00 80.81 88 PRO A CA 1
ATOM 695 C C . PRO A 1 88 ? -19.348 -24.244 -5.971 1.00 80.81 88 PRO A C 1
ATOM 697 O O . PRO A 1 88 ? -18.941 -23.115 -6.257 1.00 80.81 88 PRO A O 1
ATOM 700 N N . ALA A 1 89 ? -19.101 -24.795 -4.776 1.00 74.81 89 ALA A N 1
ATOM 701 C CA . ALA A 1 89 ? -18.254 -24.145 -3.772 1.00 74.81 89 ALA A CA 1
ATOM 702 C C . ALA A 1 89 ? -16.786 -24.054 -4.205 1.00 74.81 89 ALA A C 1
ATOM 704 O O . ALA A 1 89 ? -16.167 -23.009 -4.006 1.00 74.81 89 ALA A O 1
ATOM 705 N N . LEU A 1 90 ? -16.235 -25.084 -4.856 1.00 81.31 90 LEU A N 1
ATOM 706 C CA . LEU A 1 90 ? -14.880 -25.030 -5.422 1.00 81.31 90 LEU A CA 1
ATOM 707 C C . LEU A 1 90 ? -14.751 -23.941 -6.492 1.00 81.31 90 LEU A C 1
ATOM 709 O O . LEU A 1 90 ? -13.784 -23.178 -6.487 1.00 81.31 90 LEU A O 1
ATOM 713 N N . LEU A 1 91 ? -15.749 -23.820 -7.371 1.00 83.12 91 LEU A N 1
ATOM 714 C CA . LEU A 1 91 ? -15.773 -22.784 -8.404 1.00 83.12 91 LEU A CA 1
ATOM 715 C C . LEU A 1 91 ? -15.849 -21.376 -7.793 1.00 83.12 91 LEU A C 1
ATOM 717 O O . LEU A 1 91 ? -15.140 -20.468 -8.229 1.00 83.12 91 LEU A O 1
ATOM 721 N N . ARG A 1 92 ? -16.691 -21.192 -6.767 1.00 78.00 92 ARG A N 1
ATOM 722 C CA . ARG A 1 92 ? -16.795 -19.928 -6.022 1.00 78.00 92 ARG A CA 1
ATOM 723 C C . ARG A 1 92 ? -15.469 -19.596 -5.347 1.00 78.00 92 ARG A C 1
ATOM 725 O O . ARG A 1 92 ? -14.920 -18.540 -5.624 1.00 78.00 92 ARG A O 1
ATOM 732 N N . ARG A 1 93 ? -14.879 -20.547 -4.619 1.00 76.00 93 ARG A N 1
ATOM 733 C CA . ARG A 1 93 ? -13.584 -20.397 -3.942 1.00 76.00 93 ARG A CA 1
ATOM 734 C C . ARG A 1 93 ? -12.449 -20.042 -4.905 1.00 76.00 93 ARG A C 1
ATOM 736 O O . ARG A 1 93 ? -11.639 -19.175 -4.594 1.00 76.00 93 ARG A O 1
ATOM 743 N N . GLY A 1 94 ? -12.408 -20.661 -6.087 1.00 82.56 94 GLY A N 1
ATOM 744 C CA . GLY A 1 94 ? -11.441 -20.319 -7.134 1.00 82.56 94 GLY A CA 1
ATOM 745 C C . GLY A 1 94 ? -11.665 -18.916 -7.705 1.00 82.56 94 GLY A C 1
ATOM 746 O O . GLY A 1 94 ? -10.715 -18.160 -7.905 1.00 82.56 94 GLY A O 1
ATOM 747 N N . ARG A 1 95 ? -12.928 -18.527 -7.910 1.00 80.06 95 ARG A N 1
ATOM 748 C CA . ARG A 1 95 ? -13.274 -17.175 -8.362 1.00 80.06 95 ARG A CA 1
ATOM 749 C C . ARG A 1 95 ? -12.949 -16.115 -7.311 1.00 80.06 95 ARG A C 1
ATOM 751 O O . ARG A 1 95 ? -12.514 -15.026 -7.673 1.00 80.06 95 ARG A O 1
ATOM 758 N N . ASP A 1 96 ? -13.123 -16.437 -6.039 1.00 73.31 96 ASP A N 1
ATOM 759 C CA . ASP A 1 96 ? -12.831 -15.553 -4.912 1.00 73.31 96 ASP A CA 1
ATOM 760 C C . ASP A 1 96 ? -11.317 -15.379 -4.729 1.00 73.31 96 ASP A C 1
ATOM 762 O O . ASP A 1 96 ? -10.852 -14.277 -4.444 1.00 73.31 96 ASP A O 1
ATOM 766 N N . LEU A 1 97 ? -10.525 -16.414 -5.036 1.00 76.44 97 LEU A N 1
ATOM 767 C CA . LEU A 1 97 ? -9.062 -16.326 -5.076 1.00 76.44 97 LEU A CA 1
ATOM 768 C C . LEU A 1 97 ? -8.565 -15.315 -6.126 1.00 76.44 97 LEU A C 1
ATOM 770 O O . LEU A 1 97 ? -7.595 -14.599 -5.893 1.00 76.44 97 LEU A O 1
ATOM 774 N N . LEU A 1 98 ? -9.261 -15.217 -7.263 1.00 80.44 98 LEU A N 1
ATOM 775 C CA . LEU A 1 98 ? -8.974 -14.245 -8.325 1.00 80.44 98 LEU A CA 1
ATOM 776 C C . LEU A 1 98 ? -9.546 -12.848 -8.038 1.00 80.44 98 LEU A C 1
ATOM 778 O O . LEU A 1 98 ? -9.060 -11.860 -8.584 1.00 80.44 98 LEU A O 1
ATOM 782 N N . ARG A 1 99 ? -10.587 -12.750 -7.205 1.00 68.38 99 ARG A N 1
ATOM 783 C CA . ARG A 1 99 ? -11.267 -11.485 -6.875 1.00 68.38 99 ARG A CA 1
ATOM 784 C C . ARG A 1 99 ? -10.704 -10.780 -5.641 1.00 68.38 99 ARG A C 1
ATOM 786 O O . ARG A 1 99 ? -11.116 -9.659 -5.358 1.00 68.38 99 ARG A O 1
ATOM 793 N N . GLY A 1 100 ? -9.708 -11.376 -4.989 1.00 60.12 100 GLY A N 1
ATOM 794 C CA . GLY A 1 100 ? -9.051 -10.825 -3.810 1.00 60.12 100 GLY A CA 1
ATOM 795 C C . GLY A 1 100 ? -9.886 -11.014 -2.536 1.00 60.12 100 GLY A C 1
ATOM 796 O O . GLY A 1 100 ? -11.106 -11.173 -2.604 1.00 60.12 100 GLY A O 1
ATOM 797 N N . PRO A 1 101 ? -9.241 -11.021 -1.357 1.00 59.75 101 PRO A N 1
ATOM 798 C CA . PRO A 1 101 ? -9.905 -11.329 -0.098 1.00 59.75 101 PRO A CA 1
ATOM 799 C C . PRO A 1 101 ? -10.998 -10.299 0.212 1.00 59.75 101 PRO A C 1
ATOM 801 O O . PRO A 1 101 ? -10.720 -9.127 0.471 1.00 59.75 101 PRO A O 1
ATOM 804 N N . THR A 1 102 ? -12.255 -10.742 0.235 1.00 53.81 102 THR A N 1
ATOM 805 C CA . THR A 1 102 ? -13.358 -9.981 0.823 1.00 53.81 102 THR A CA 1
ATOM 806 C C . THR A 1 102 ? -13.178 -9.986 2.333 1.00 53.81 102 THR A C 1
ATOM 808 O O . THR A 1 102 ? -13.585 -10.919 3.023 1.00 53.81 102 THR A O 1
ATOM 811 N N . SER A 1 103 ? -12.515 -8.959 2.855 1.00 56.66 103 SER A N 1
ATOM 812 C CA . SER A 1 103 ? -12.490 -8.691 4.291 1.00 56.66 103 SER A CA 1
ATOM 813 C C . SER A 1 103 ? -13.928 -8.616 4.812 1.00 56.66 103 SER A C 1
ATOM 815 O O . SER A 1 103 ? -14.692 -7.747 4.391 1.00 56.66 103 SER A O 1
ATOM 817 N N . SER A 1 104 ? -14.294 -9.501 5.744 1.00 50.78 104 SER A N 1
ATOM 818 C CA . SER A 1 104 ? -15.616 -9.512 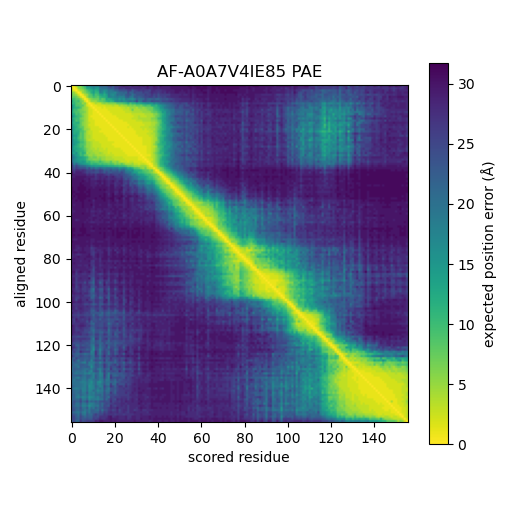6.390 1.00 50.78 104 SER A CA 1
ATOM 819 C C . SER A 1 104 ? -15.838 -8.317 7.330 1.00 50.78 104 SER A C 1
ATOM 821 O O . SER A 1 104 ? -16.921 -8.171 7.892 1.00 50.78 104 SER A O 1
ATOM 823 N N . ASN A 1 105 ? -14.837 -7.438 7.489 1.00 54.91 105 ASN A N 1
ATOM 824 C CA . ASN A 1 105 ? -14.908 -6.259 8.341 1.00 54.91 105 ASN A CA 1
ATOM 825 C C . ASN A 1 105 ? -14.522 -4.976 7.568 1.00 54.91 105 ASN A C 1
ATOM 827 O O . ASN A 1 105 ? -13.342 -4.773 7.249 1.00 54.91 105 ASN A O 1
ATOM 831 N N . PRO A 1 106 ? -15.475 -4.064 7.294 1.00 60.50 106 PRO A N 1
ATOM 832 C CA . PRO A 1 106 ? -15.207 -2.838 6.542 1.00 60.50 106 PRO A CA 1
ATOM 833 C C . PRO A 1 106 ? -14.268 -1.877 7.288 1.00 60.50 106 PRO A C 1
ATOM 835 O O . PRO A 1 106 ? -13.567 -1.101 6.642 1.00 60.50 106 PRO A O 1
ATOM 838 N N . LYS A 1 107 ? -14.176 -1.962 8.628 1.00 51.44 107 LYS A N 1
ATOM 839 C CA . LYS A 1 107 ? -13.252 -1.136 9.423 1.00 51.44 107 LYS A CA 1
ATOM 840 C C . LYS A 1 107 ? -11.796 -1.582 9.296 1.00 51.44 107 LYS A C 1
ATOM 842 O O . LYS A 1 107 ? -10.903 -0.744 9.291 1.00 51.44 107 LYS A O 1
ATOM 847 N N . LEU A 1 108 ? -11.534 -2.879 9.138 1.00 61.56 108 LEU A N 1
ATOM 848 C CA . LEU A 1 108 ? -10.176 -3.371 8.874 1.00 61.56 108 LEU A CA 1
ATOM 849 C C . LEU A 1 108 ? -9.733 -3.042 7.449 1.00 61.56 108 LEU A C 1
ATOM 851 O O . LEU A 1 108 ? -8.574 -2.704 7.252 1.00 61.56 108 LEU A O 1
ATOM 855 N N . VAL A 1 109 ? -10.654 -3.018 6.479 1.00 59.62 109 VAL A N 1
ATOM 856 C CA . VAL A 1 109 ? -10.367 -2.469 5.143 1.00 59.62 109 VAL A CA 1
ATOM 857 C C . VAL A 1 109 ? -10.083 -0.983 5.227 1.00 59.62 109 VAL A C 1
ATOM 859 O O . VAL A 1 109 ? -9.140 -0.541 4.595 1.00 59.62 109 VAL A O 1
ATOM 862 N N . SER A 1 110 ? -10.826 -0.206 6.020 1.00 59.16 110 SER A N 1
ATOM 863 C CA . SER A 1 110 ? -10.526 1.217 6.181 1.00 59.16 110 SER A CA 1
ATOM 864 C C . SER A 1 110 ? -9.239 1.472 6.959 1.00 59.16 110 SER A C 1
ATOM 866 O O . SER A 1 110 ? -8.568 2.432 6.637 1.00 59.16 110 SER A O 1
ATOM 868 N N . TYR A 1 111 ? -8.837 0.635 7.920 1.00 61.97 111 TYR A N 1
ATOM 869 C CA . TYR A 1 111 ? -7.530 0.755 8.587 1.00 61.97 111 TYR A CA 1
ATOM 870 C C . TYR A 1 111 ? -6.372 0.257 7.712 1.00 61.97 111 TYR A C 1
ATOM 872 O O . TYR A 1 111 ? -5.273 0.791 7.787 1.00 61.97 111 TYR A O 1
ATOM 880 N N . LEU A 1 112 ? -6.614 -0.705 6.825 1.00 62.34 112 LEU A N 1
ATOM 881 C CA . LEU A 1 112 ? -5.652 -1.150 5.817 1.00 62.34 112 LEU A CA 1
ATOM 882 C C . LEU A 1 112 ? -5.554 -0.157 4.640 1.00 62.34 112 LEU A C 1
ATOM 884 O O . LEU A 1 112 ? -4.478 0.043 4.089 1.00 62.34 112 LEU A O 1
ATOM 888 N N . ALA A 1 113 ? -6.660 0.505 4.287 1.00 52.59 113 ALA A N 1
ATOM 889 C CA . ALA A 1 113 ? -6.763 1.507 3.223 1.00 52.59 113 ALA A CA 1
ATOM 890 C C . ALA A 1 113 ? -6.376 2.920 3.687 1.00 52.59 113 ALA A C 1
ATOM 892 O O . ALA A 1 113 ? -5.859 3.697 2.889 1.00 52.59 113 ALA A O 1
ATOM 893 N N . ALA A 1 114 ? -6.594 3.247 4.963 1.00 58.84 114 ALA A N 1
ATOM 894 C CA . ALA A 1 114 ? -6.017 4.415 5.627 1.00 58.84 114 ALA A CA 1
ATOM 895 C C . ALA A 1 114 ? -4.553 4.175 6.020 1.00 58.84 114 ALA A C 1
ATOM 897 O O . ALA A 1 114 ? -3.848 5.140 6.297 1.00 58.84 114 ALA A O 1
ATOM 898 N N . GLY A 1 115 ? -4.106 2.911 5.999 1.00 48.41 115 GLY A N 1
ATOM 899 C CA . GLY A 1 115 ? -2.805 2.482 6.489 1.00 48.41 115 GLY A CA 1
ATOM 900 C C . GLY A 1 115 ? -2.739 2.613 8.008 1.00 48.41 115 GLY A C 1
ATOM 901 O O . GLY A 1 115 ? -2.849 3.704 8.564 1.00 48.41 115 GLY A O 1
ATOM 902 N N . GLY A 1 116 ? -2.515 1.509 8.714 1.00 53.59 116 GLY A N 1
ATOM 903 C CA . GLY A 1 116 ? -1.964 1.629 10.054 1.00 53.59 116 GLY A CA 1
ATOM 904 C C . GLY A 1 116 ? -0.656 2.422 9.970 1.00 53.59 116 GLY A C 1
ATOM 905 O O . GLY A 1 116 ? 0.218 2.081 9.177 1.00 53.59 116 GLY A O 1
ATOM 906 N N . ILE A 1 117 ? -0.536 3.418 10.850 1.00 46.00 117 ILE A N 1
ATOM 907 C CA . ILE A 1 117 ? 0.649 4.227 11.158 1.00 46.00 117 ILE A CA 1
ATOM 908 C C . ILE A 1 117 ? 0.930 5.378 10.170 1.00 46.00 117 ILE A C 1
ATOM 910 O O . ILE A 1 117 ? 1.403 5.228 9.046 1.00 46.00 117 ILE A O 1
ATOM 914 N N . GLN A 1 118 ? 0.666 6.574 10.683 1.00 50.28 118 GLN A N 1
ATOM 915 C CA . GLN A 1 118 ? 1.131 7.888 10.254 1.00 50.28 118 GLN A CA 1
ATOM 916 C C . GLN A 1 118 ? 2.617 7.825 9.822 1.00 50.28 118 GLN A C 1
ATOM 918 O O . GLN A 1 118 ? 3.500 7.800 10.672 1.00 50.28 118 GLN A O 1
ATOM 923 N N . GLY A 1 119 ? 2.895 7.742 8.508 1.00 54.97 119 GLY A N 1
ATOM 924 C CA . GLY A 1 119 ? 4.276 7.662 7.996 1.00 54.97 119 GLY A CA 1
ATOM 925 C C . GLY A 1 119 ? 4.516 7.079 6.592 1.00 54.97 119 GLY A C 1
ATOM 926 O O . GLY A 1 119 ? 5.618 7.243 6.076 1.00 54.97 119 GLY A O 1
ATOM 927 N N . MET A 1 120 ? 3.548 6.434 5.929 1.00 46.72 120 MET A N 1
ATOM 928 C CA . MET A 1 120 ? 3.769 5.956 4.551 1.00 46.72 120 MET A CA 1
ATOM 929 C C . MET A 1 120 ? 3.552 7.074 3.518 1.00 46.72 120 MET A C 1
ATOM 931 O O . MET A 1 120 ? 2.452 7.616 3.397 1.00 46.72 120 MET A O 1
ATOM 935 N N . GLU A 1 121 ? 4.604 7.420 2.763 1.00 56.88 121 GLU A N 1
ATOM 936 C CA . GLU A 1 121 ? 4.532 8.332 1.611 1.00 56.88 121 GLU A CA 1
ATOM 937 C C . GLU A 1 121 ? 3.390 7.908 0.664 1.00 56.88 121 GLU A C 1
ATOM 939 O O . GLU A 1 121 ? 3.207 6.716 0.397 1.00 56.88 121 GLU A O 1
ATOM 944 N N . PRO A 1 122 ? 2.600 8.850 0.115 1.00 53.88 122 PRO A N 1
ATOM 945 C CA . PRO A 1 122 ? 1.459 8.509 -0.723 1.00 53.88 122 PRO A CA 1
ATOM 946 C 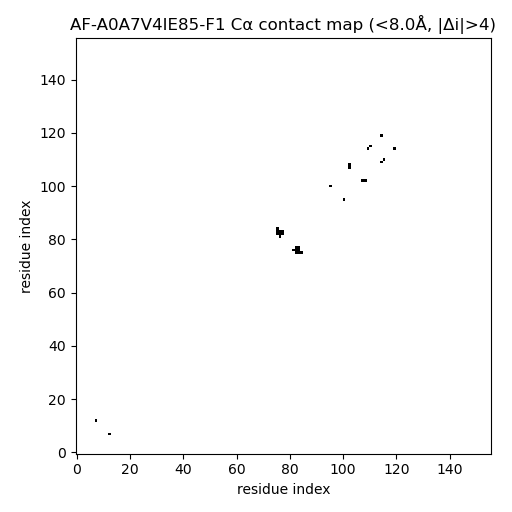C . PRO A 1 122 ? 1.895 7.683 -1.948 1.00 53.88 122 PRO A C 1
ATOM 948 O O . PRO A 1 122 ? 2.535 8.191 -2.875 1.00 53.88 122 PRO A O 1
ATOM 951 N N . LEU A 1 123 ? 1.436 6.423 -1.987 1.00 56.28 123 LEU A N 1
ATOM 952 C CA . LEU A 1 123 ? 1.719 5.329 -2.943 1.00 56.28 123 LEU A CA 1
ATOM 953 C C . LEU A 1 123 ? 1.629 5.698 -4.444 1.00 56.28 123 LEU A C 1
ATOM 955 O O . LEU A 1 123 ? 2.028 4.945 -5.334 1.00 56.28 123 LEU A O 1
ATOM 959 N N . ARG A 1 124 ? 1.099 6.878 -4.775 1.00 62.03 124 ARG A N 1
ATOM 960 C CA . ARG A 1 124 ? 1.000 7.388 -6.149 1.00 62.03 124 ARG A CA 1
ATOM 961 C C . ARG A 1 124 ? 2.360 7.745 -6.750 1.00 62.03 124 ARG A C 1
ATOM 963 O O . ARG A 1 124 ? 2.491 7.675 -7.972 1.00 62.03 124 ARG A O 1
ATOM 970 N N . ARG A 1 125 ? 3.357 8.156 -5.955 1.00 61.81 125 ARG A N 1
ATOM 971 C CA . ARG A 1 125 ? 4.680 8.531 -6.491 1.00 61.81 125 ARG A CA 1
ATOM 972 C C . ARG A 1 125 ? 5.519 7.302 -6.827 1.00 61.81 125 ARG A C 1
ATOM 974 O O . ARG A 1 125 ? 6.042 7.211 -7.936 1.00 61.81 125 ARG A O 1
ATOM 981 N N . GLU A 1 126 ? 5.537 6.330 -5.929 1.00 59.19 126 GLU A N 1
ATOM 982 C CA . GLU A 1 126 ? 6.284 5.080 -6.073 1.00 59.19 126 GLU A CA 1
ATOM 983 C C . GLU A 1 126 ? 5.756 4.216 -7.228 1.00 59.19 126 GLU A C 1
ATOM 985 O O . GLU A 1 126 ? 6.520 3.753 -8.079 1.00 59.19 126 GLU A O 1
ATOM 990 N N . ARG A 1 127 ? 4.428 4.140 -7.384 1.00 64.31 127 ARG A N 1
ATOM 991 C CA . ARG A 1 127 ? 3.790 3.411 -8.491 1.00 64.31 127 ARG A CA 1
ATOM 992 C C . ARG A 1 127 ? 4.100 4.006 -9.872 1.00 64.31 127 ARG A C 1
ATOM 994 O 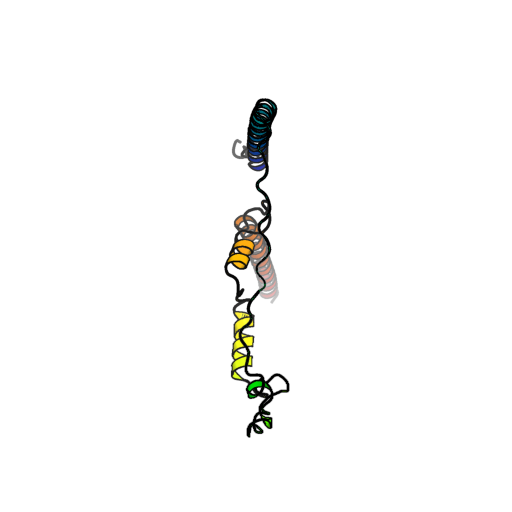O . ARG A 1 127 ? 4.108 3.276 -10.863 1.00 64.31 127 ARG A O 1
ATOM 1001 N N . ARG A 1 128 ? 4.377 5.315 -9.965 1.00 73.62 128 ARG A N 1
ATOM 1002 C CA . ARG A 1 128 ? 4.801 5.966 -11.222 1.00 73.62 128 ARG A CA 1
ATOM 1003 C C . ARG A 1 128 ? 6.270 5.702 -11.541 1.00 73.62 128 ARG A C 1
ATOM 1005 O O . ARG A 1 128 ? 6.594 5.517 -12.708 1.00 73.62 128 ARG A O 1
ATOM 1012 N N . ILE A 1 129 ? 7.133 5.626 -10.529 1.00 73.00 129 ILE A N 1
ATOM 1013 C CA . ILE A 1 129 ? 8.556 5.304 -10.711 1.00 73.00 129 ILE A CA 1
ATOM 1014 C C . ILE A 1 129 ? 8.712 3.849 -11.163 1.00 73.00 129 ILE A C 1
ATOM 1016 O O . ILE A 1 129 ? 9.423 3.596 -12.131 1.00 73.00 129 ILE A O 1
ATOM 1020 N N . ALA A 1 130 ? 7.990 2.911 -10.540 1.00 79.44 130 ALA A N 1
ATOM 1021 C CA . ALA A 1 130 ? 7.981 1.509 -10.959 1.00 79.44 130 ALA A CA 1
ATOM 1022 C C . ALA A 1 130 ? 7.472 1.343 -12.402 1.00 79.44 130 ALA A C 1
ATOM 1024 O O . ALA A 1 130 ? 8.112 0.670 -13.205 1.00 79.44 130 ALA A O 1
ATOM 1025 N N . ARG A 1 131 ? 6.376 2.029 -12.770 1.00 81.69 131 ARG A N 1
ATOM 1026 C CA . ARG A 1 131 ? 5.871 2.037 -14.153 1.00 81.69 131 ARG A CA 1
ATOM 1027 C C . ARG A 1 131 ? 6.861 2.644 -15.143 1.00 81.69 131 ARG A C 1
ATOM 1029 O O . ARG A 1 131 ? 7.062 2.050 -16.191 1.00 81.69 131 ARG A O 1
ATOM 1036 N N . ASN A 1 132 ? 7.485 3.781 -14.832 1.00 87.62 132 ASN A N 1
ATOM 1037 C CA . ASN A 1 132 ? 8.469 4.393 -15.731 1.00 87.62 132 ASN A CA 1
ATOM 1038 C C . ASN A 1 132 ? 9.713 3.517 -15.903 1.00 87.62 132 ASN A C 1
ATOM 1040 O O . ASN A 1 132 ? 10.222 3.414 -17.013 1.00 87.62 132 ASN A O 1
ATOM 1044 N N . ARG A 1 133 ? 10.182 2.859 -14.835 1.00 89.69 133 ARG A N 1
ATOM 1045 C CA . ARG A 1 133 ? 11.296 1.902 -14.916 1.00 89.69 133 ARG A CA 1
ATOM 1046 C C . ARG A 1 133 ? 10.926 0.689 -15.768 1.00 89.69 133 ARG A C 1
ATOM 1048 O O . ARG A 1 133 ? 11.703 0.302 -16.630 1.00 89.69 133 ARG A O 1
ATOM 1055 N N . PHE A 1 134 ? 9.726 0.142 -15.580 1.00 92.06 134 PHE A N 1
ATOM 1056 C CA . PHE A 1 134 ? 9.209 -0.951 -16.402 1.00 92.06 134 PHE A CA 1
ATOM 1057 C C . PHE A 1 134 ? 9.097 -0.550 -17.879 1.00 92.06 134 PHE A C 1
ATOM 1059 O O . PHE A 1 134 ? 9.588 -1.267 -18.744 1.00 92.06 134 PHE A O 1
ATOM 1066 N N . LEU A 1 135 ? 8.528 0.625 -18.171 1.00 93.81 135 LEU A N 1
ATOM 1067 C CA . LEU A 1 135 ? 8.403 1.131 -19.538 1.00 93.81 135 LEU A CA 1
ATOM 1068 C C . LEU A 1 135 ? 9.777 1.326 -20.196 1.00 93.81 135 LEU A C 1
ATOM 1070 O O . LEU A 1 135 ? 9.958 0.949 -21.348 1.00 93.81 135 LEU A O 1
ATOM 1074 N N . ALA A 1 136 ? 10.753 1.862 -19.456 1.00 94.88 136 ALA A N 1
ATOM 1075 C CA . ALA A 1 136 ? 12.118 2.035 -19.944 1.00 94.88 136 ALA A CA 1
ATOM 1076 C C . ALA A 1 136 ? 12.782 0.694 -20.290 1.00 94.88 136 ALA A C 1
ATOM 1078 O O . ALA A 1 136 ? 13.379 0.575 -21.357 1.00 94.88 136 ALA A O 1
ATOM 1079 N N . LEU A 1 137 ? 12.637 -0.325 -19.433 1.00 95.31 137 LEU A N 1
ATOM 1080 C CA . LEU A 1 137 ? 13.170 -1.665 -19.699 1.00 95.31 137 LEU A CA 1
ATOM 1081 C C . LEU A 1 137 ? 12.500 -2.325 -20.910 1.00 95.31 137 LEU A C 1
ATOM 1083 O O . LEU A 1 137 ? 13.191 -2.929 -21.723 1.00 95.31 137 LEU A O 1
ATOM 1087 N N . VAL A 1 138 ? 11.182 -2.177 -21.067 1.00 96.88 138 VAL A N 1
ATOM 1088 C CA . VAL A 1 138 ? 10.443 -2.717 -22.221 1.00 96.88 138 VAL A CA 1
ATOM 1089 C C . VAL A 1 138 ? 10.884 -2.052 -23.525 1.00 96.88 138 VAL A C 1
ATOM 1091 O O . VAL A 1 138 ? 11.143 -2.745 -24.504 1.00 96.88 138 VAL A O 1
ATOM 1094 N N . VAL A 1 139 ? 11.013 -0.722 -23.543 1.00 97.19 139 VAL A N 1
ATOM 1095 C CA . VAL A 1 139 ? 11.493 0.010 -24.726 1.00 97.19 139 VAL A CA 1
ATOM 1096 C C . VAL A 1 139 ? 12.935 -0.375 -25.058 1.00 97.19 139 VAL A C 1
ATOM 1098 O O . VAL A 1 139 ? 13.244 -0.621 -26.221 1.00 97.19 139 VAL A O 1
ATOM 1101 N N . LEU A 1 140 ? 13.808 -0.481 -24.053 1.00 97.50 140 LEU A N 1
ATOM 1102 C CA . LEU A 1 140 ? 15.197 -0.899 -24.247 1.00 97.50 140 LEU A CA 1
ATOM 1103 C C . LEU A 1 140 ? 15.283 -2.320 -24.814 1.00 97.50 140 LEU A C 1
ATOM 1105 O O . LEU A 1 140 ? 16.006 -2.541 -25.782 1.00 97.50 140 LEU A O 1
ATOM 1109 N N . LEU A 1 141 ? 14.518 -3.263 -24.257 1.00 97.25 141 LEU A N 1
ATOM 1110 C CA . LEU A 1 141 ? 14.430 -4.634 -24.763 1.00 97.25 141 LEU A CA 1
ATOM 1111 C C . LEU A 1 141 ? 13.965 -4.654 -26.224 1.00 97.25 141 LEU A C 1
ATOM 1113 O O . LEU A 1 141 ? 14.546 -5.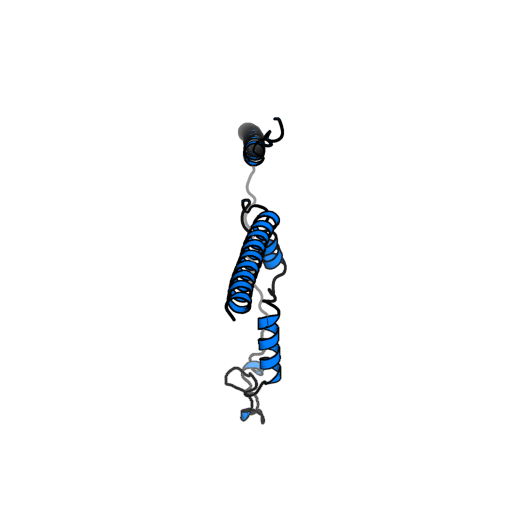353 -27.050 1.00 97.25 141 LEU A O 1
ATOM 1117 N N . PHE A 1 142 ? 12.934 -3.872 -26.547 1.00 97.69 142 PHE A N 1
ATOM 1118 C CA . PHE A 1 142 ? 12.395 -3.790 -27.899 1.00 97.69 142 PHE A CA 1
ATOM 1119 C C . PHE A 1 142 ? 13.423 -3.238 -28.895 1.00 97.69 142 PHE A C 1
ATOM 1121 O O . PHE A 1 142 ? 13.587 -3.796 -29.976 1.00 97.69 142 PHE A O 1
ATOM 1128 N N . LEU A 1 143 ? 14.167 -2.193 -28.518 1.00 97.62 143 LEU A N 1
ATOM 1129 C CA . LEU A 1 143 ? 15.252 -1.642 -29.334 1.00 97.62 143 LEU A CA 1
ATOM 1130 C C . LEU A 1 143 ? 16.410 -2.630 -29.510 1.00 97.62 143 LEU A C 1
ATOM 1132 O O . LEU A 1 143 ? 16.956 -2.726 -30.605 1.00 97.62 143 LEU A O 1
ATOM 1136 N N . ALA A 1 144 ? 16.766 -3.383 -28.466 1.00 97.25 144 ALA A N 1
ATOM 1137 C CA . ALA A 1 144 ? 17.792 -4.418 -28.555 1.00 97.25 144 ALA A CA 1
ATOM 1138 C C . ALA A 1 144 ? 17.383 -5.527 -29.536 1.00 97.25 144 ALA A C 1
ATOM 1140 O O . ALA A 1 144 ? 18.173 -5.887 -30.405 1.00 97.25 144 ALA A O 1
ATOM 1141 N N . LEU A 1 145 ? 16.137 -6.011 -29.452 1.00 97.19 145 LEU A N 1
ATOM 1142 C CA . LEU A 1 145 ? 15.582 -6.992 -30.390 1.00 97.19 145 LEU A CA 1
ATOM 1143 C C . LEU A 1 145 ? 15.536 -6.456 -31.824 1.00 97.19 145 LEU A C 1
ATOM 1145 O O . LEU A 1 145 ? 15.954 -7.155 -32.742 1.00 97.19 145 LEU A O 1
ATOM 1149 N N . LEU A 1 146 ? 15.077 -5.216 -32.020 1.00 96.81 146 LEU A N 1
ATOM 1150 C CA . LEU A 1 146 ? 15.064 -4.571 -33.335 1.00 96.81 146 LEU A CA 1
ATOM 1151 C C . LEU A 1 146 ? 16.469 -4.418 -33.915 1.00 96.81 146 LEU A C 1
ATOM 1153 O O . LEU A 1 146 ? 16.664 -4.673 -35.099 1.00 96.81 146 LEU A O 1
ATOM 1157 N N . GLY A 1 147 ? 17.445 -4.020 -33.098 1.00 95.62 147 GLY A N 1
ATOM 1158 C CA . GLY A 1 147 ? 18.839 -3.907 -33.517 1.00 95.62 147 GLY A CA 1
ATOM 1159 C C . GLY A 1 147 ? 19.411 -5.255 -33.949 1.00 95.62 147 GLY A C 1
ATOM 1160 O O . GLY A 1 147 ? 20.015 -5.353 -35.014 1.00 95.62 147 GLY A O 1
ATOM 1161 N N . LEU A 1 148 ? 19.155 -6.308 -33.169 1.00 95.38 148 LEU A N 1
ATOM 1162 C CA . LEU A 1 148 ? 19.561 -7.677 -33.495 1.00 95.38 148 LEU A CA 1
ATOM 1163 C C . LEU A 1 148 ? 18.917 -8.159 -34.799 1.00 95.38 148 LEU A C 1
ATOM 1165 O O . LEU A 1 148 ? 19.608 -8.689 -35.665 1.00 95.38 148 LEU A O 1
ATOM 1169 N N . LEU A 1 149 ? 17.618 -7.907 -34.969 1.00 95.44 149 LEU A N 1
ATOM 1170 C CA . LEU A 1 149 ? 16.881 -8.234 -36.186 1.00 95.44 149 LEU A CA 1
ATOM 1171 C C . LEU A 1 149 ? 17.430 -7.473 -37.400 1.00 95.44 149 LEU A C 1
ATOM 1173 O O . LEU A 1 149 ? 17.618 -8.065 -38.456 1.00 95.44 149 LEU A O 1
ATOM 1177 N N . ALA A 1 150 ? 17.720 -6.178 -37.258 1.00 94.62 150 ALA A N 1
ATOM 1178 C CA . ALA A 1 150 ? 18.266 -5.353 -38.332 1.00 94.62 150 ALA A CA 1
ATOM 1179 C C . ALA A 1 150 ? 19.670 -5.808 -38.755 1.00 94.62 150 ALA A C 1
ATOM 1181 O O . ALA A 1 150 ? 19.967 -5.840 -39.947 1.00 94.62 150 ALA A O 1
ATOM 1182 N N . VAL A 1 151 ? 20.525 -6.191 -37.800 1.00 95.25 151 VAL A N 1
ATOM 1183 C CA . VAL A 1 151 ? 21.839 -6.785 -38.095 1.00 95.25 151 VAL A CA 1
ATOM 1184 C C . VAL A 1 151 ? 21.672 -8.131 -38.797 1.00 95.25 151 VAL A C 1
ATOM 1186 O O . VAL A 1 151 ? 22.353 -8.382 -39.786 1.00 95.25 151 VAL A O 1
ATOM 1189 N N . PHE A 1 152 ? 20.736 -8.964 -38.342 1.00 94.44 152 PHE A N 1
ATOM 1190 C CA . PHE A 1 152 ? 20.451 -10.259 -38.955 1.00 94.44 152 PHE A CA 1
ATOM 1191 C C . PHE A 1 152 ? 19.936 -10.121 -40.397 1.00 94.44 152 PHE A C 1
ATOM 1193 O O . PHE A 1 152 ? 20.434 -10.798 -41.285 1.00 94.44 152 PHE A O 1
ATOM 1200 N N . LEU A 1 153 ? 19.010 -9.191 -40.651 1.00 93.69 153 LEU A N 1
ATOM 1201 C CA . LEU A 1 153 ? 18.470 -8.878 -41.984 1.00 93.69 153 LEU A CA 1
ATOM 1202 C C . LEU A 1 153 ? 19.496 -8.249 -42.931 1.00 93.69 153 LEU A C 1
ATOM 1204 O O . LEU A 1 153 ? 19.325 -8.326 -44.138 1.00 93.69 153 LEU A O 1
ATOM 1208 N N . ARG A 1 154 ? 20.512 -7.568 -42.395 1.00 88.94 154 ARG A N 1
ATOM 1209 C CA . ARG A 1 154 ? 21.572 -6.935 -43.191 1.00 88.94 154 ARG A CA 1
ATOM 1210 C C . ARG A 1 154 ? 22.756 -7.872 -43.444 1.00 88.94 154 ARG A C 1
ATOM 1212 O O . ARG A 1 154 ? 23.541 -7.615 -44.350 1.00 88.94 154 ARG A O 1
ATOM 1219 N N . GLY A 1 155 ? 22.921 -8.894 -42.606 1.00 82.44 155 GLY A N 1
ATOM 1220 C CA . GLY A 1 155 ? 23.938 -9.935 -42.755 1.00 82.44 155 GLY A CA 1
ATOM 1221 C C . GLY A 1 155 ? 23.497 -11.126 -43.612 1.00 82.44 155 GLY A C 1
ATOM 1222 O O . GLY A 1 155 ? 24.348 -11.945 -43.953 1.00 82.44 155 GLY A O 1
ATOM 1223 N N . HIS A 1 156 ? 22.206 -11.216 -43.939 1.00 61.91 156 HIS A N 1
ATOM 1224 C CA . HIS A 1 156 ? 21.622 -12.163 -44.892 1.00 61.91 156 HIS A CA 1
ATOM 1225 C C . HIS A 1 156 ? 21.422 -11.509 -46.260 1.00 61.91 156 HIS A C 1
ATOM 1227 O O . HIS A 1 156 ? 21.508 -12.255 -47.260 1.00 61.91 156 HIS A O 1
#

Foldseek 3Di:
DPPDPDDDDVVVVVVVVVVVVVVVVVVVVVVVVVVVVVDDDDDDDDDDDDDDDDDDDDDPCVVVPPDDDDDPCVVQADPVRHGPDDPVVVVVVVVDVVVDDPDPDVVVVVCVVVDPDDDDDPCVVVVVVVVVVVVVVVVVVVVVVVVVVVVVVVVD